Protein AF-A0A932WGG9-F1 (afdb_monomer_lite)

pLDDT: mean 95.7, std 5.98, range [57.0, 98.81]

Secondary structure (DSSP, 8-state):
--TT--EEES-SS-SSSEEESS----SS----SS-EEEEEEE-SS---TT-EEEE-SSSTTBEEE--STT-TTEEEEE-SS-SEEES---TTEEEEEEEEEEEEEEE-SSS-B-TT-EEEE-SSTT-EEE--PEESSS-EEPPTT-EEEEESS-B-SSEEEEEEEEE--

Structure (mmCIF, N/CA/C/O backbone):
data_AF-A0A932WGG9-F1
#
_entry.id   AF-A0A932WGG9-F1
#
loop_
_atom_site.group_PDB
_atom_site.id
_atom_site.type_symbol
_atom_site.label_atom_id
_atom_site.label_alt_id
_atom_site.label_comp_id
_atom_site.label_asym_id
_atom_site.label_entity_id
_atom_site.label_seq_id
_atom_site.pdbx_PDB_ins_code
_atom_site.Cartn_x
_atom_site.Cartn_y
_atom_site.Cartn_z
_atom_site.occupancy
_atom_site.B_iso_or_equiv
_atom_s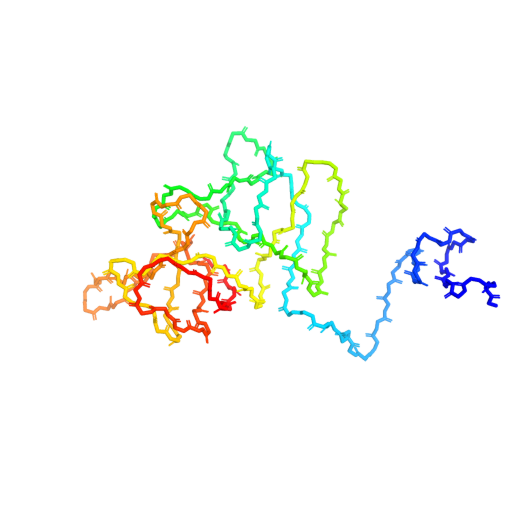ite.auth_seq_id
_atom_site.auth_comp_id
_atom_site.auth_asym_id
_atom_site.auth_atom_id
_atom_site.pdbx_PDB_model_num
ATOM 1 N N . MET A 1 1 ? 27.935 -5.910 -26.068 1.00 57.00 1 MET A N 1
ATOM 2 C CA . MET A 1 1 ? 27.558 -5.335 -24.755 1.00 57.00 1 MET A CA 1
ATOM 3 C C . MET A 1 1 ? 28.197 -3.961 -24.630 1.00 57.00 1 MET A C 1
ATOM 5 O O . MET A 1 1 ? 29.323 -3.805 -25.086 1.00 57.00 1 MET A O 1
ATOM 9 N N . LYS A 1 2 ? 27.492 -2.962 -24.085 1.00 58.53 2 LYS A N 1
ATOM 10 C CA . LYS A 1 2 ? 28.078 -1.636 -23.837 1.00 58.53 2 LYS A CA 1
ATOM 11 C C . LYS A 1 2 ? 29.067 -1.689 -22.666 1.00 58.53 2 LYS A C 1
ATOM 13 O O . LYS A 1 2 ? 28.861 -2.457 -21.731 1.00 58.53 2 LYS A O 1
ATOM 18 N N . GLN A 1 3 ? 30.095 -0.838 -22.692 1.00 66.38 3 GLN A N 1
ATOM 19 C CA . GLN A 1 3 ? 31.165 -0.772 -21.679 1.00 66.38 3 GLN A CA 1
ATOM 20 C C . GLN A 1 3 ? 30.689 -0.450 -20.246 1.00 66.38 3 GLN A C 1
ATOM 22 O O . GLN A 1 3 ? 31.438 -0.656 -19.301 1.00 66.38 3 GLN A O 1
ATOM 27 N N . ASN A 1 4 ? 29.452 0.022 -20.057 1.00 81.12 4 ASN A N 1
ATOM 28 C CA . ASN A 1 4 ? 28.892 0.406 -18.754 1.00 81.12 4 ASN A CA 1
ATOM 29 C C . ASN A 1 4 ? 27.978 -0.660 -18.105 1.00 81.12 4 ASN A C 1
ATOM 31 O O . ASN A 1 4 ? 27.398 -0.414 -17.043 1.00 81.12 4 ASN A O 1
ATOM 35 N N . GLY A 1 5 ? 27.814 -1.824 -18.745 1.00 90.88 5 GLY A N 1
ATOM 36 C CA . GLY A 1 5 ? 26.991 -2.925 -18.233 1.00 90.88 5 GLY A CA 1
ATOM 37 C C . GLY A 1 5 ? 25.474 -2.713 -18.331 1.00 90.88 5 GLY A C 1
ATOM 38 O O . GLY A 1 5 ? 24.731 -3.491 -17.742 1.00 90.88 5 GLY A O 1
ATOM 39 N N . ASN A 1 6 ? 25.000 -1.688 -19.050 1.00 95.06 6 ASN A N 1
ATOM 40 C CA . ASN A 1 6 ? 23.568 -1.497 -19.310 1.00 95.06 6 ASN A CA 1
ATOM 41 C C . ASN A 1 6 ? 23.136 -2.273 -20.567 1.00 95.06 6 ASN A C 1
ATOM 43 O O . ASN A 1 6 ? 23.844 -2.277 -21.582 1.00 95.06 6 ASN A O 1
ATOM 47 N N . VAL A 1 7 ? 21.945 -2.869 -20.521 1.00 95.12 7 VAL A N 1
ATOM 48 C CA . VAL A 1 7 ? 21.311 -3.587 -21.635 1.00 95.12 7 VAL A CA 1
ATOM 49 C C . VAL A 1 7 ? 20.085 -2.804 -22.104 1.00 95.12 7 VAL A C 1
ATOM 51 O O . VAL A 1 7 ? 19.177 -2.535 -21.321 1.00 95.12 7 VAL A O 1
ATOM 54 N N . GLY A 1 8 ? 20.076 -2.423 -23.383 1.00 95.50 8 GLY A N 1
ATOM 55 C CA . GLY A 1 8 ? 18.936 -1.790 -24.047 1.00 95.50 8 GLY A CA 1
ATOM 56 C C . GLY A 1 8 ? 18.315 -2.736 -25.073 1.00 95.50 8 GLY A C 1
ATOM 57 O O . GLY A 1 8 ? 19.046 -3.291 -25.892 1.00 95.50 8 GLY A O 1
ATOM 58 N N . ILE A 1 9 ? 16.993 -2.902 -25.040 1.00 96.56 9 ILE A N 1
ATOM 59 C CA . ILE A 1 9 ? 16.201 -3.614 -26.055 1.00 96.56 9 ILE A CA 1
ATOM 60 C C . ILE A 1 9 ? 15.267 -2.589 -26.700 1.00 96.56 9 ILE A C 1
ATOM 62 O O . ILE A 1 9 ? 14.543 -1.893 -25.996 1.00 96.56 9 ILE A O 1
ATOM 66 N N . GLY A 1 10 ? 15.338 -2.427 -28.023 1.00 96.81 10 GLY A N 1
ATOM 67 C CA . GLY A 1 10 ? 14.601 -1.369 -28.732 1.00 96.81 10 GLY A CA 1
ATOM 68 C C . GLY A 1 10 ? 15.169 0.051 -28.550 1.00 96.81 10 GLY A C 1
ATOM 69 O O . GLY A 1 10 ? 14.590 1.009 -29.046 1.00 96.81 10 GLY A O 1
ATOM 70 N N . THR A 1 11 ? 16.313 0.214 -27.873 1.00 95.12 11 THR A N 1
ATOM 71 C CA . THR A 1 11 ? 16.988 1.511 -27.695 1.00 95.12 11 THR A CA 1
ATOM 72 C C . THR A 1 11 ? 18.506 1.372 -27.663 1.00 95.12 11 THR A C 1
ATOM 74 O O . THR A 1 11 ? 19.056 0.430 -27.089 1.00 95.12 11 THR A O 1
ATOM 77 N N . SER A 1 12 ? 19.204 2.350 -28.243 1.00 93.56 12 SER A N 1
ATOM 78 C CA . SER A 1 12 ? 20.656 2.484 -28.140 1.00 93.56 12 SER A CA 1
ATOM 79 C C . SER A 1 12 ? 21.087 3.369 -26.971 1.00 93.56 12 SER A C 1
ATOM 81 O O . SER A 1 12 ? 22.285 3.475 -26.744 1.00 93.56 12 SER A O 1
ATOM 83 N N . SER A 1 13 ? 20.175 3.951 -26.187 1.00 94.06 13 SER A N 1
ATOM 84 C CA . SER A 1 13 ? 20.492 4.859 -25.070 1.00 94.06 13 SER A CA 1
ATOM 85 C C . SER A 1 13 ? 19.757 4.442 -23.786 1.00 94.06 13 SER A C 1
ATOM 87 O O . SER A 1 13 ? 18.828 5.121 -23.355 1.00 94.06 13 SER A O 1
ATOM 89 N N . PRO A 1 14 ? 20.127 3.303 -23.164 1.00 95.56 14 PRO A N 1
ATOM 90 C CA . PRO A 1 14 ? 19.465 2.820 -21.952 1.00 95.56 14 PRO A CA 1
ATOM 91 C C . PRO A 1 14 ? 19.721 3.744 -20.747 1.00 95.56 14 PRO A C 1
ATOM 93 O O . PRO A 1 14 ? 20.879 4.024 -20.428 1.00 95.56 14 PRO A O 1
ATOM 96 N N . SER A 1 15 ? 18.653 4.168 -20.058 1.00 93.06 15 SER A N 1
ATOM 97 C CA . SER A 1 15 ? 18.696 5.029 -18.861 1.00 93.06 15 SER A CA 1
ATOM 98 C C . SER A 1 15 ? 18.854 4.246 -17.550 1.00 93.06 15 SER A C 1
ATOM 100 O O . SER A 1 15 ? 19.296 4.800 -16.548 1.00 93.06 15 SER A O 1
ATOM 102 N N . THR A 1 16 ? 18.547 2.948 -17.556 1.00 93.62 16 THR A N 1
ATOM 103 C CA . THR A 1 16 ? 18.669 2.026 -16.416 1.00 93.62 16 THR A CA 1
ATOM 104 C C . THR A 1 16 ? 19.479 0.782 -16.806 1.00 93.62 16 THR A C 1
ATOM 106 O O . THR A 1 16 ? 19.935 0.645 -17.945 1.00 93.62 16 THR A O 1
ATOM 109 N N . LYS A 1 17 ? 19.711 -0.134 -15.851 1.00 94.38 17 LYS A N 1
ATOM 110 C CA . LYS A 1 17 ? 20.496 -1.361 -16.086 1.00 94.38 17 LYS A CA 1
ATOM 111 C C . LYS A 1 17 ? 19.882 -2.271 -17.150 1.00 94.38 17 LYS A C 1
ATOM 113 O O . LYS A 1 17 ? 20.619 -2.789 -17.986 1.00 94.38 17 LYS A O 1
ATOM 118 N N . LEU A 1 18 ? 18.561 -2.409 -17.140 1.00 95.25 18 LEU A N 1
ATOM 119 C CA . LEU A 1 18 ? 17.783 -3.053 -18.191 1.00 95.25 18 LEU A CA 1
ATOM 120 C C . LEU A 1 18 ? 16.687 -2.078 -18.631 1.00 95.25 18 LEU A C 1
ATOM 122 O O . LEU A 1 18 ? 15.804 -1.763 -17.837 1.00 95.25 18 LEU A O 1
ATOM 126 N N . HIS A 1 19 ? 16.761 -1.603 -19.875 1.00 95.31 19 HIS A N 1
ATOM 127 C CA . HIS A 1 19 ? 15.778 -0.697 -20.472 1.00 95.31 19 HIS A CA 1
ATOM 128 C C . HIS A 1 19 ? 15.178 -1.356 -21.716 1.00 95.31 19 HIS A C 1
ATOM 130 O O . HIS A 1 19 ? 15.892 -1.630 -22.683 1.00 95.31 19 HIS A O 1
ATOM 136 N N . VAL A 1 20 ? 13.873 -1.613 -21.685 1.00 96.81 20 VAL A N 1
ATOM 137 C CA . VAL A 1 20 ? 13.119 -2.203 -22.794 1.00 96.81 20 VAL A CA 1
ATOM 138 C C . VAL A 1 20 ? 12.144 -1.160 -23.326 1.00 96.81 20 VAL A C 1
ATOM 140 O O . VAL A 1 20 ? 11.330 -0.642 -22.569 1.00 96.81 20 VAL A O 1
ATOM 143 N N . VAL A 1 21 ? 12.236 -0.851 -24.618 1.00 97.25 21 VAL A N 1
ATOM 144 C CA . VAL A 1 21 ? 11.222 -0.085 -25.351 1.00 97.25 21 VAL A CA 1
ATOM 145 C C . VAL A 1 21 ? 10.338 -1.095 -26.079 1.00 97.25 21 VAL A C 1
ATOM 147 O O . VAL A 1 21 ? 10.674 -1.538 -27.177 1.00 97.25 21 VAL A O 1
ATOM 150 N N . GLY A 1 22 ? 9.258 -1.516 -25.421 1.00 96.00 22 GLY A N 1
ATOM 151 C CA . GLY A 1 22 ? 8.343 -2.563 -25.883 1.00 96.00 22 GLY A CA 1
ATOM 152 C C . GLY A 1 22 ? 7.934 -3.513 -24.756 1.00 96.00 22 GLY A C 1
ATOM 153 O O . GLY A 1 22 ? 8.158 -3.229 -23.579 1.00 96.00 22 GLY A O 1
ATOM 154 N N . ASP A 1 23 ? 7.360 -4.652 -25.132 1.00 97.19 23 ASP A N 1
ATOM 155 C CA . ASP A 1 23 ? 6.844 -5.640 -24.185 1.00 97.19 23 ASP A CA 1
ATOM 156 C C . ASP A 1 23 ? 7.938 -6.564 -23.634 1.00 97.19 23 ASP A C 1
ATOM 158 O O . ASP A 1 23 ? 8.946 -6.854 -24.285 1.00 97.19 23 ASP A O 1
ATOM 162 N N . VAL A 1 24 ? 7.698 -7.093 -22.432 1.00 96.75 24 VAL A N 1
ATOM 163 C CA . VAL A 1 24 ? 8.532 -8.125 -21.808 1.00 96.75 24 VAL A CA 1
ATOM 164 C C . VAL A 1 24 ? 7.695 -9.384 -21.602 1.00 96.75 24 VAL A C 1
ATOM 166 O O . VAL A 1 24 ? 6.727 -9.376 -20.850 1.00 96.75 24 VAL A O 1
ATOM 169 N N . THR A 1 25 ? 8.093 -10.490 -22.234 1.00 97.12 25 THR A N 1
ATOM 170 C CA . THR A 1 25 ? 7.539 -11.826 -21.956 1.00 97.12 25 THR A CA 1
ATOM 171 C C . THR A 1 25 ? 8.501 -12.599 -21.058 1.00 97.12 25 THR A C 1
ATOM 173 O O . THR A 1 25 ? 9.657 -12.809 -21.426 1.00 97.12 25 THR A O 1
ATOM 176 N N . VAL A 1 26 ? 8.030 -13.046 -19.891 1.00 96.56 26 VAL A N 1
ATOM 177 C CA . VAL A 1 26 ? 8.809 -13.855 -18.940 1.00 96.56 26 VAL A CA 1
ATOM 178 C C . VAL A 1 26 ? 8.141 -15.220 -18.799 1.00 96.56 26 VAL A C 1
ATOM 180 O O . VAL A 1 26 ? 7.015 -15.308 -18.327 1.00 96.56 26 VAL A O 1
ATOM 183 N N . THR A 1 27 ? 8.824 -16.289 -19.214 1.00 97.69 27 THR A N 1
ATOM 184 C CA . THR A 1 27 ? 8.317 -17.673 -19.089 1.00 97.69 27 THR A CA 1
ATOM 185 C C . THR A 1 27 ? 8.578 -18.290 -17.712 1.00 97.69 27 THR A C 1
ATOM 187 O O . THR A 1 27 ? 8.024 -19.338 -17.392 1.00 97.69 27 THR A O 1
ATOM 190 N N . GLY A 1 28 ? 9.438 -17.653 -16.910 1.00 97.19 28 GLY A N 1
ATOM 191 C CA . GLY A 1 28 ? 9.718 -18.006 -15.519 1.00 97.19 28 GLY A CA 1
ATOM 192 C C . GLY A 1 28 ? 9.131 -16.997 -14.529 1.00 97.19 28 GLY A C 1
ATOM 193 O O . GLY A 1 28 ? 8.117 -16.358 -14.792 1.00 97.19 28 GLY A O 1
ATOM 194 N N . ASN A 1 29 ? 9.800 -16.827 -13.388 1.00 94.81 29 ASN A N 1
ATOM 195 C CA . ASN A 1 29 ? 9.348 -15.938 -12.318 1.00 94.81 29 ASN A CA 1
ATOM 196 C C . ASN A 1 29 ? 10.043 -14.573 -12.364 1.00 94.81 29 ASN A C 1
ATOM 198 O O . ASN A 1 29 ? 11.241 -14.484 -12.635 1.00 94.81 29 ASN A O 1
ATOM 202 N N . ILE A 1 30 ? 9.315 -13.525 -11.971 1.00 94.06 30 ILE A N 1
ATOM 203 C CA . ILE A 1 30 ? 9.899 -12.239 -11.575 1.00 94.06 30 ILE A CA 1
ATOM 204 C C . ILE A 1 30 ? 10.179 -12.302 -10.069 1.00 94.06 30 ILE A C 1
ATOM 206 O O . ILE A 1 30 ? 9.264 -12.248 -9.251 1.00 94.06 30 ILE A O 1
ATOM 210 N N . ALA A 1 31 ? 11.450 -12.446 -9.693 1.00 93.06 31 ALA A N 1
ATOM 211 C CA . ALA A 1 31 ? 11.878 -12.517 -8.296 1.00 93.06 31 ALA A CA 1
ATOM 212 C C . ALA A 1 31 ? 12.098 -11.110 -7.707 1.00 93.06 31 ALA A C 1
ATOM 214 O O . ALA A 1 31 ? 13.229 -10.629 -7.616 1.00 93.06 31 ALA A O 1
ATOM 215 N N . ALA A 1 32 ? 11.013 -10.435 -7.323 1.00 92.44 32 ALA A N 1
ATOM 216 C CA . ALA A 1 32 ? 11.083 -9.155 -6.620 1.00 92.44 32 ALA A CA 1
ATOM 217 C C . ALA A 1 32 ? 11.509 -9.348 -5.151 1.00 92.44 32 ALA A C 1
ATOM 219 O O . ALA A 1 32 ? 11.043 -10.262 -4.472 1.00 92.44 32 ALA A O 1
ATOM 220 N N . LYS A 1 33 ? 12.403 -8.482 -4.649 1.00 90.50 33 LYS A N 1
ATOM 221 C CA . LYS A 1 33 ? 12.890 -8.536 -3.254 1.00 90.50 33 LYS A CA 1
ATOM 222 C C . LYS A 1 33 ? 11.808 -8.137 -2.246 1.00 90.50 33 LYS A C 1
ATOM 224 O O . LYS A 1 33 ? 11.729 -8.717 -1.167 1.00 90.50 33 LYS A O 1
ATOM 229 N N . TYR A 1 34 ? 11.021 -7.126 -2.593 1.00 91.88 34 TYR A N 1
ATOM 230 C CA . TYR A 1 34 ? 9.907 -6.624 -1.792 1.00 91.88 34 TYR A CA 1
ATOM 231 C C . TYR A 1 34 ? 8.595 -7.202 -2.331 1.00 91.88 34 TYR A C 1
ATOM 233 O O . TYR A 1 34 ? 8.556 -7.702 -3.456 1.00 91.88 34 TYR A O 1
ATOM 241 N N . GLN A 1 35 ? 7.548 -7.218 -1.507 1.00 91.00 35 GLN A N 1
ATOM 242 C CA . GLN A 1 35 ? 6.376 -8.079 -1.727 1.00 91.00 35 GLN A CA 1
ATOM 243 C C . GLN A 1 35 ? 5.068 -7.305 -1.916 1.00 91.00 35 GLN A C 1
ATOM 245 O O . GLN A 1 35 ? 3.997 -7.869 -1.703 1.00 91.00 35 GLN A O 1
ATOM 250 N N . ASP A 1 36 ? 5.142 -6.029 -2.278 1.00 96.75 36 ASP A N 1
ATOM 251 C CA . ASP A 1 36 ? 4.009 -5.162 -2.585 1.00 96.75 36 ASP A CA 1
ATOM 252 C C . ASP A 1 36 ? 4.021 -4.679 -4.038 1.00 96.75 36 ASP A C 1
ATOM 254 O O . ASP A 1 36 ? 5.073 -4.547 -4.673 1.00 96.75 36 ASP A O 1
ATOM 258 N N . VAL A 1 37 ? 2.819 -4.431 -4.557 1.00 97.19 37 VAL A N 1
ATOM 259 C CA . VAL A 1 37 ? 2.599 -3.781 -5.850 1.00 97.19 37 VAL A CA 1
ATOM 260 C C . VAL A 1 37 ? 2.086 -2.378 -5.571 1.00 97.19 37 VAL A C 1
ATOM 262 O O . VAL A 1 37 ? 1.069 -2.210 -4.893 1.00 97.19 37 VAL A O 1
ATOM 265 N N . ALA A 1 38 ? 2.804 -1.385 -6.086 1.00 97.75 38 ALA A N 1
ATOM 266 C CA . ALA A 1 38 ? 2.482 0.020 -5.920 1.00 97.75 38 ALA A CA 1
ATOM 267 C C . ALA A 1 38 ? 2.424 0.753 -7.255 1.00 97.75 38 ALA A C 1
ATOM 269 O O . ALA A 1 38 ? 3.026 0.332 -8.240 1.00 97.75 38 ALA A O 1
ATOM 270 N N . GLU A 1 39 ? 1.747 1.893 -7.260 1.00 97.62 39 GLU A N 1
ATOM 271 C CA . GLU A 1 39 ? 1.629 2.773 -8.420 1.00 97.62 39 GLU A CA 1
ATOM 272 C C . GLU A 1 39 ? 2.073 4.190 -8.058 1.00 97.62 39 GLU A C 1
ATOM 274 O O . GLU A 1 39 ? 1.937 4.631 -6.912 1.00 97.62 39 GLU A O 1
ATOM 279 N N . TRP A 1 40 ? 2.608 4.921 -9.033 1.00 97.62 40 TRP A N 1
ATOM 280 C CA . TRP A 1 40 ? 2.829 6.356 -8.892 1.00 97.62 40 TRP A CA 1
ATOM 281 C C . TRP A 1 40 ? 1.509 7.122 -8.992 1.00 97.62 40 TRP A C 1
ATOM 283 O O . TRP A 1 40 ? 0.905 7.185 -10.062 1.00 97.62 40 TRP A O 1
ATOM 293 N N . VAL A 1 41 ? 1.108 7.774 -7.901 1.00 97.62 41 VAL A N 1
ATOM 294 C CA . VAL A 1 41 ? -0.150 8.530 -7.801 1.00 97.62 41 VAL A CA 1
ATOM 295 C C . VAL A 1 41 ? 0.127 9.976 -7.408 1.00 97.62 41 VAL A C 1
ATOM 297 O O . VAL A 1 41 ? 1.019 10.242 -6.602 1.00 97.62 41 VAL A O 1
ATOM 300 N N . THR A 1 42 ? -0.626 10.918 -7.972 1.00 97.62 42 THR A N 1
ATOM 301 C CA . THR A 1 42 ? -0.511 12.347 -7.654 1.00 97.62 42 THR A CA 1
ATOM 302 C C . THR A 1 42 ? -0.908 12.622 -6.201 1.00 97.62 42 THR A C 1
ATOM 3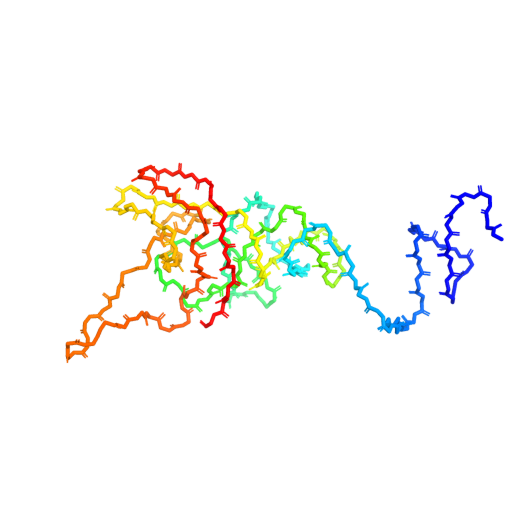04 O O . THR A 1 42 ? -1.848 12.030 -5.673 1.00 97.62 42 THR A O 1
ATOM 307 N N . SER A 1 43 ? -0.205 13.541 -5.544 1.00 97.12 43 SER A N 1
ATOM 308 C CA . SER A 1 43 ? -0.498 14.013 -4.190 1.00 97.12 43 SER A CA 1
ATOM 309 C C . SER A 1 43 ? -0.071 15.477 -4.044 1.00 97.12 43 SER A C 1
ATOM 311 O O . SER A 1 43 ? 0.982 15.854 -4.562 1.00 97.12 43 SER A O 1
ATOM 313 N N . PRO A 1 44 ? -0.815 16.318 -3.295 1.00 94.50 44 PRO A N 1
ATOM 314 C CA . PRO A 1 44 ? -0.438 17.720 -3.122 1.00 94.50 44 PRO A CA 1
ATOM 315 C C . PRO A 1 44 ? 0.707 17.886 -2.113 1.00 94.50 44 PRO A C 1
ATOM 317 O O . PRO A 1 44 ? 1.242 18.979 -1.951 1.00 94.50 44 PRO A O 1
ATOM 320 N N . LYS A 1 45 ? 1.072 16.812 -1.402 1.00 92.88 45 LYS A N 1
ATOM 321 C CA . LYS A 1 45 ? 2.146 16.808 -0.413 1.00 92.88 45 LYS A CA 1
ATOM 322 C C . LYS A 1 45 ? 2.943 15.513 -0.434 1.00 92.88 45 LYS A C 1
ATOM 324 O O . LYS A 1 45 ? 2.425 14.441 -0.752 1.00 92.88 45 LYS A O 1
ATOM 329 N N . SER A 1 46 ? 4.206 15.621 -0.035 1.00 93.19 46 SER A N 1
ATOM 330 C CA . SER A 1 46 ? 5.009 14.452 0.309 1.0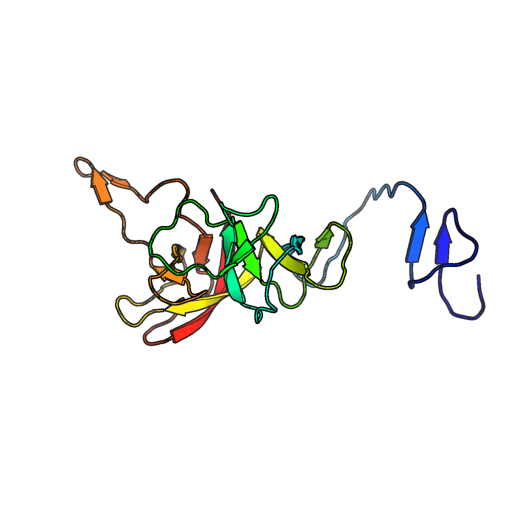0 93.19 46 SER A CA 1
ATOM 331 C C . SER A 1 46 ? 4.438 13.786 1.560 1.00 93.19 46 SER A C 1
ATOM 333 O O . SER A 1 46 ? 3.930 14.459 2.460 1.00 93.19 46 SER A O 1
ATOM 335 N N . MET A 1 47 ? 4.511 12.461 1.608 1.00 95.62 47 MET A N 1
ATOM 336 C CA . MET A 1 47 ? 4.033 11.658 2.726 1.00 95.62 47 MET A CA 1
ATOM 337 C C . MET A 1 47 ? 5.093 10.616 3.087 1.00 95.62 47 MET A C 1
ATOM 339 O O . MET A 1 47 ? 5.715 10.048 2.186 1.00 95.62 47 MET A O 1
ATOM 343 N N . PRO A 1 48 ? 5.317 10.357 4.384 1.00 97.38 48 PRO A N 1
ATOM 344 C CA . PRO A 1 48 ? 6.214 9.294 4.811 1.00 97.38 48 PRO A CA 1
ATOM 345 C C . PRO A 1 48 ? 5.653 7.917 4.434 1.00 97.38 48 PRO A C 1
ATOM 347 O O . PRO A 1 48 ? 4.447 7.745 4.245 1.00 97.38 48 PRO A O 1
ATOM 350 N N . ALA A 1 49 ? 6.537 6.922 4.369 1.00 98.12 49 ALA A N 1
ATOM 351 C CA . ALA A 1 49 ? 6.127 5.533 4.220 1.00 98.12 49 ALA A CA 1
ATOM 352 C C . ALA A 1 49 ? 5.186 5.097 5.358 1.00 98.12 49 ALA A C 1
ATOM 354 O O . ALA A 1 49 ? 5.189 5.666 6.453 1.00 98.12 49 ALA A O 1
ATOM 355 N N . GLY A 1 50 ? 4.334 4.118 5.061 1.00 98.31 50 GLY A N 1
ATOM 356 C CA . GLY A 1 50 ? 3.357 3.573 5.998 1.00 98.31 50 GLY A CA 1
ATOM 357 C C . GLY A 1 50 ? 2.132 4.457 6.246 1.00 98.31 50 GLY A C 1
ATOM 358 O O . GLY A 1 50 ? 1.237 4.042 6.982 1.00 98.31 50 GLY A O 1
ATOM 359 N N . THR A 1 51 ? 2.059 5.643 5.633 1.00 98.75 51 THR A N 1
ATOM 360 C CA . THR A 1 51 ? 0.871 6.505 5.669 1.00 98.75 51 THR A CA 1
ATOM 361 C C . THR A 1 51 ? -0.276 5.881 4.879 1.00 98.75 51 THR A C 1
ATOM 363 O O . THR A 1 51 ? -0.142 5.610 3.688 1.00 98.75 51 THR A O 1
ATOM 366 N N . VAL A 1 52 ? -1.420 5.690 5.534 1.00 98.69 52 VAL A N 1
ATOM 367 C CA . VAL A 1 52 ? -2.670 5.264 4.896 1.00 98.69 52 VAL A CA 1
ATOM 368 C C . VAL A 1 52 ? -3.278 6.432 4.127 1.00 98.69 52 VAL A C 1
ATOM 370 O O . VAL A 1 52 ? -3.387 7.543 4.651 1.00 98.69 52 VAL A O 1
ATOM 373 N N . VAL A 1 53 ? -3.686 6.187 2.887 1.00 98.56 53 VAL A N 1
ATOM 374 C CA . VAL A 1 53 ? -4.237 7.217 2.009 1.00 98.56 53 VAL A CA 1
ATOM 375 C C . VAL A 1 53 ? -5.654 6.908 1.550 1.00 98.56 53 VAL A C 1
ATOM 377 O O . VAL A 1 53 ? -6.074 5.755 1.465 1.00 98.56 53 VAL A O 1
ATOM 380 N N . ILE A 1 54 ? -6.379 7.974 1.241 1.00 98.31 54 ILE A N 1
ATOM 381 C CA . ILE A 1 54 ? -7.711 7.983 0.648 1.00 98.31 54 ILE A CA 1
ATOM 382 C C . ILE A 1 54 ? -7.674 8.709 -0.697 1.00 98.31 54 ILE A C 1
ATOM 384 O O . ILE A 1 54 ? -6.793 9.537 -0.935 1.00 98.31 54 ILE A O 1
ATOM 388 N N . LEU A 1 55 ? -8.656 8.431 -1.549 1.00 97.62 55 LEU A N 1
ATOM 389 C CA . LEU A 1 55 ? -8.910 9.215 -2.753 1.00 97.62 55 LEU A CA 1
ATOM 390 C C . LEU A 1 55 ? -9.338 10.640 -2.382 1.00 97.62 55 LEU A C 1
ATOM 392 O O . LEU A 1 55 ? -10.217 10.836 -1.534 1.00 97.62 55 LEU A O 1
ATOM 396 N N . ASP A 1 56 ? -8.729 11.622 -3.045 1.00 97.00 56 ASP A N 1
ATOM 397 C CA . ASP A 1 56 ? -9.234 12.990 -3.068 1.00 97.00 56 ASP A CA 1
ATOM 398 C C . ASP A 1 56 ? -10.503 13.037 -3.931 1.00 97.00 56 ASP A C 1
ATOM 400 O O . ASP A 1 56 ? -10.551 12.483 -5.028 1.00 97.00 56 ASP A O 1
ATOM 404 N N . VAL A 1 57 ? -11.555 13.662 -3.407 1.00 95.44 57 VAL A N 1
ATOM 405 C CA . VAL A 1 57 ? -12.841 13.808 -4.108 1.00 95.44 57 VAL A CA 1
ATOM 406 C C . VAL A 1 57 ? -12.947 15.139 -4.846 1.00 95.44 57 VAL A C 1
ATOM 408 O O . VAL A 1 57 ? -13.783 15.267 -5.734 1.00 95.44 57 VAL A O 1
ATOM 411 N N . GLU A 1 58 ? -12.089 16.104 -4.511 1.00 96.12 58 GLU A N 1
ATOM 412 C CA . GLU A 1 58 ? -12.050 17.425 -5.143 1.00 96.12 58 GLU A CA 1
ATOM 413 C C . GLU A 1 58 ? -11.111 17.441 -6.360 1.00 96.12 58 GLU A C 1
ATOM 415 O O . GLU A 1 58 ? -11.268 18.263 -7.264 1.00 96.12 58 GLU A O 1
ATOM 420 N N . HIS A 1 59 ? -10.157 16.504 -6.422 1.00 95.38 59 HIS A N 1
ATOM 421 C CA . HIS A 1 59 ? -9.180 16.398 -7.505 1.00 95.38 59 HIS A CA 1
ATOM 422 C C . HIS A 1 59 ? -9.083 14.968 -8.043 1.00 95.38 59 HIS A C 1
ATOM 424 O O . HIS A 1 59 ? -8.855 14.007 -7.311 1.00 95.38 59 HIS A O 1
ATOM 430 N N . SER A 1 60 ? -9.219 14.826 -9.361 1.00 92.12 60 SER A N 1
ATOM 431 C CA . SER A 1 60 ? -9.179 13.523 -10.027 1.00 92.12 60 SER A CA 1
ATOM 432 C C . SER A 1 60 ? -7.801 12.861 -9.925 1.00 92.12 60 SER A C 1
ATOM 434 O O . SER A 1 60 ? -6.782 13.488 -10.213 1.00 92.12 60 SER A O 1
ATOM 436 N N . ASN A 1 61 ? -7.789 11.554 -9.641 1.00 90.31 61 ASN A N 1
ATOM 437 C CA . ASN A 1 61 ? -6.589 10.707 -9.618 1.00 90.31 61 ASN A CA 1
ATOM 438 C C . ASN A 1 61 ? -5.499 11.194 -8.642 1.00 90.31 61 ASN A C 1
ATOM 440 O O . ASN A 1 61 ? -4.300 11.165 -8.939 1.00 90.31 61 ASN A O 1
ATOM 444 N N . GLN A 1 62 ? -5.938 11.669 -7.478 1.00 97.25 62 GLN A N 1
ATOM 445 C CA . GLN A 1 62 ? -5.084 12.185 -6.421 1.00 97.25 62 GLN A CA 1
ATOM 446 C C . GLN A 1 62 ? -5.409 11.509 -5.093 1.00 97.25 62 GLN A C 1
ATOM 448 O O . GLN A 1 62 ? -6.541 11.088 -4.848 1.00 97.25 62 GLN A O 1
ATOM 453 N N . VAL A 1 63 ? -4.398 11.399 -4.233 1.00 98.25 63 VAL A N 1
ATOM 454 C CA . VAL A 1 63 ? -4.547 10.847 -2.886 1.00 98.25 63 VAL A CA 1
ATOM 455 C C . VAL A 1 63 ? -4.178 11.853 -1.804 1.00 98.25 63 VAL A C 1
ATOM 457 O O . VAL A 1 63 ? -3.331 12.730 -1.986 1.00 98.25 63 VAL A O 1
ATOM 460 N N . LEU A 1 64 ? -4.813 11.679 -0.650 1.00 98.19 64 LEU A N 1
ATOM 461 C CA . LEU A 1 64 ? -4.589 12.424 0.585 1.00 98.19 64 LEU A CA 1
ATOM 462 C C . LEU A 1 64 ? -4.413 11.436 1.742 1.00 98.19 64 LEU A C 1
ATOM 464 O O . LEU A 1 64 ? -4.926 10.320 1.667 1.00 98.19 64 LEU A O 1
ATOM 468 N N . PRO A 1 65 ? -3.732 11.802 2.837 1.00 98.38 65 PRO A N 1
ATOM 469 C CA . PRO A 1 65 ? -3.730 10.956 4.023 1.00 98.38 65 PRO A CA 1
ATOM 470 C C . PRO A 1 65 ? -5.147 10.820 4.593 1.00 98.38 65 PRO A C 1
ATOM 472 O O . PRO A 1 65 ? -5.931 11.771 4.596 1.00 98.38 65 PRO A O 1
ATOM 475 N N . SER A 1 66 ? -5.478 9.632 5.094 1.00 98.50 66 SER A N 1
ATOM 476 C CA . SER A 1 66 ? -6.762 9.386 5.754 1.00 98.50 66 SER A CA 1
ATOM 477 C C . SER A 1 66 ? -6.873 10.184 7.052 1.00 98.50 66 SER A C 1
ATOM 479 O O . SER A 1 66 ? -5.917 10.214 7.809 1.00 98.50 66 SER A O 1
ATOM 481 N N . VAL A 1 67 ? -8.032 10.759 7.373 1.00 98.25 67 VAL A N 1
ATOM 482 C CA . VAL A 1 67 ? -8.248 11.498 8.645 1.00 98.25 67 VAL A CA 1
ATOM 483 C C . VAL A 1 67 ? -9.517 11.069 9.384 1.00 98.25 67 VAL A C 1
ATOM 485 O O . VAL A 1 67 ? -9.941 11.703 10.346 1.00 98.25 67 VAL A O 1
ATOM 488 N N . ARG A 1 68 ? -10.182 10.022 8.893 1.00 98.25 68 ARG A N 1
ATOM 489 C CA . ARG A 1 68 ? -11.485 9.578 9.378 1.00 98.25 68 ARG A CA 1
ATOM 490 C C . ARG A 1 68 ? -11.495 8.070 9.530 1.00 98.25 68 ARG A C 1
ATOM 492 O O . ARG A 1 68 ? -11.110 7.353 8.606 1.00 98.25 68 ARG A O 1
ATOM 499 N N . SER A 1 69 ? -12.016 7.602 10.659 1.00 98.44 69 SER A N 1
ATOM 500 C CA . SER A 1 69 ? -12.214 6.180 10.907 1.00 98.44 69 SER A CA 1
ATOM 501 C C . SER A 1 69 ? -13.181 5.555 9.904 1.00 98.44 69 SER A C 1
ATOM 503 O O . SER A 1 69 ? -14.225 6.143 9.624 1.00 98.44 69 SER A O 1
ATOM 505 N N . TYR A 1 70 ? -12.876 4.344 9.429 1.00 98.06 70 TYR A N 1
ATOM 506 C CA . TYR A 1 70 ? -13.726 3.601 8.483 1.00 98.06 70 TYR A CA 1
ATOM 507 C C . TYR A 1 70 ? -14.059 4.386 7.196 1.00 98.06 70 TYR A C 1
ATOM 509 O O . TYR A 1 70 ? -15.202 4.383 6.737 1.00 98.06 70 TYR A O 1
ATOM 517 N N . ASP A 1 71 ? -13.083 5.088 6.617 1.00 98.25 71 ASP A N 1
ATOM 518 C CA . ASP A 1 71 ? -13.287 5.843 5.380 1.00 98.25 71 ASP A CA 1
ATOM 519 C C . ASP A 1 71 ? -13.353 4.895 4.178 1.00 98.25 71 ASP A C 1
ATOM 521 O O . ASP A 1 71 ? -12.389 4.194 3.876 1.00 98.25 71 ASP A O 1
ATOM 525 N N . THR A 1 72 ? -14.477 4.902 3.461 1.00 97.25 72 THR A N 1
ATOM 526 C CA . THR A 1 72 ? -14.682 4.054 2.277 1.00 97.25 72 THR A CA 1
ATOM 527 C C . THR A 1 72 ? -13.866 4.492 1.063 1.00 97.25 72 THR A C 1
ATOM 529 O O . THR A 1 72 ? -13.878 3.831 0.033 1.00 97.25 72 THR A O 1
ATOM 532 N N . ARG A 1 73 ? -13.193 5.643 1.148 1.00 97.19 73 ARG A N 1
ATOM 533 C CA . ARG A 1 73 ? -12.324 6.167 0.088 1.00 97.19 73 ARG A CA 1
ATOM 534 C C . ARG A 1 73 ? -10.893 5.658 0.197 1.00 97.19 73 ARG A C 1
ATOM 536 O O . ARG A 1 73 ? -10.034 6.165 -0.518 1.00 97.19 73 ARG A O 1
ATOM 543 N N . VAL A 1 74 ? -10.607 4.748 1.129 1.00 98.06 74 VAL A N 1
ATOM 544 C CA . VAL A 1 74 ? -9.263 4.201 1.321 1.00 98.06 74 VAL A CA 1
ATOM 545 C C . VAL A 1 74 ? -8.720 3.646 0.005 1.00 98.06 74 VAL A C 1
ATOM 547 O O . VAL A 1 74 ? -9.383 2.881 -0.687 1.00 98.06 74 VAL A O 1
ATOM 550 N N . ALA A 1 75 ? -7.526 4.099 -0.363 1.00 97.06 75 ALA A N 1
ATOM 551 C CA . ALA A 1 75 ? -6.922 3.834 -1.666 1.00 97.06 75 ALA A CA 1
ATOM 552 C C . ALA A 1 75 ? -5.649 2.987 -1.562 1.00 97.06 75 ALA A C 1
ATOM 554 O O . ALA A 1 75 ? -5.209 2.405 -2.547 1.00 97.06 75 ALA A O 1
ATOM 555 N N . GLY A 1 76 ? -5.047 2.921 -0.373 1.00 98.00 76 GLY A N 1
ATOM 556 C CA . GLY A 1 76 ? -3.849 2.135 -0.119 1.00 98.00 76 GLY A CA 1
ATOM 557 C C . GLY A 1 76 ? -2.932 2.786 0.893 1.00 98.00 76 GL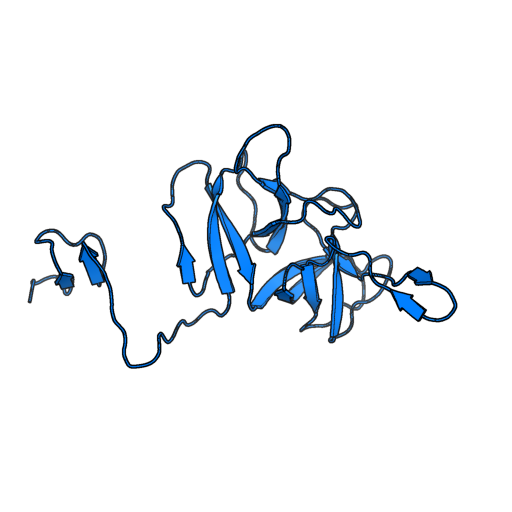Y A C 1
ATOM 558 O O . GLY A 1 76 ? -3.374 3.533 1.769 1.00 98.00 76 GLY A O 1
ATOM 559 N N . VAL A 1 77 ? -1.646 2.464 0.795 1.00 98.56 77 VAL A N 1
ATOM 560 C CA . VAL A 1 77 ? -0.626 2.909 1.750 1.00 98.56 77 VAL A CA 1
ATOM 561 C C . VAL A 1 77 ? 0.626 3.358 1.012 1.00 98.56 77 VAL A C 1
ATOM 563 O O . VAL A 1 77 ? 1.007 2.763 0.007 1.00 98.56 77 VAL A O 1
ATOM 566 N N . ILE A 1 78 ? 1.294 4.395 1.513 1.00 98.44 78 ILE A N 1
ATOM 567 C CA . ILE A 1 78 ? 2.564 4.853 0.952 1.00 98.44 78 ILE A CA 1
ATOM 568 C C . ILE A 1 78 ? 3.651 3.799 1.171 1.00 98.44 78 ILE A C 1
ATOM 570 O O . ILE A 1 78 ? 4.037 3.512 2.304 1.00 98.44 78 ILE A O 1
ATOM 574 N N . SER A 1 79 ? 4.164 3.240 0.078 1.00 97.94 79 SER A N 1
ATOM 575 C CA . SER A 1 79 ? 5.221 2.231 0.104 1.00 97.94 79 SER A CA 1
ATOM 576 C C . SER A 1 79 ? 6.612 2.861 0.134 1.00 97.94 79 SER A C 1
ATOM 578 O O . SER A 1 79 ? 6.940 3.752 -0.658 1.00 97.94 79 SER A O 1
ATOM 580 N N . GLU A 1 80 ? 7.464 2.365 1.032 1.00 95.19 80 GLU A N 1
ATOM 581 C CA . GLU A 1 80 ? 8.869 2.764 1.102 1.00 95.19 80 GLU A CA 1
ATOM 582 C C . GLU A 1 80 ? 9.648 2.245 -0.110 1.00 95.19 80 GLU A C 1
ATOM 584 O O . GLU A 1 80 ? 10.274 3.023 -0.832 1.00 95.19 80 GLU A O 1
ATOM 589 N N . THR A 1 81 ? 9.585 0.937 -0.367 1.00 95.12 81 THR A N 1
ATOM 590 C CA . THR A 1 81 ? 10.310 0.280 -1.461 1.00 95.12 81 THR A CA 1
ATOM 591 C C . THR A 1 81 ? 9.442 -0.818 -2.082 1.00 95.12 81 THR A C 1
ATOM 593 O O . THR A 1 81 ? 9.497 -1.952 -1.611 1.00 95.12 81 THR A O 1
ATOM 596 N N . PRO A 1 82 ? 8.658 -0.500 -3.130 1.00 97.06 82 PRO A N 1
ATOM 597 C CA . PRO A 1 82 ? 7.785 -1.472 -3.777 1.00 97.06 82 PRO A CA 1
ATOM 598 C C . PRO A 1 82 ? 8.536 -2.653 -4.392 1.00 97.06 82 PRO A C 1
ATOM 600 O O . PRO A 1 82 ? 9.637 -2.489 -4.927 1.00 97.06 82 PRO A O 1
ATOM 603 N N . GLY A 1 83 ? 7.909 -3.829 -4.388 1.00 96.56 83 GLY A N 1
ATOM 604 C CA . GLY A 1 83 ? 8.371 -4.994 -5.150 1.00 96.56 83 GLY A CA 1
ATOM 605 C C . GLY A 1 83 ? 8.185 -4.808 -6.652 1.00 96.56 83 GLY A C 1
ATOM 606 O O . GLY A 1 83 ? 9.099 -5.059 -7.438 1.00 96.56 83 GLY A O 1
ATOM 607 N N . LEU A 1 84 ? 7.007 -4.314 -7.026 1.00 96.31 84 LEU A N 1
ATOM 608 C CA . LEU A 1 84 ? 6.667 -3.877 -8.373 1.00 96.31 84 LEU A CA 1
ATOM 609 C C . LEU A 1 84 ? 6.084 -2.467 -8.295 1.00 96.31 84 LEU A C 1
ATOM 611 O O . LEU A 1 84 ? 5.161 -2.218 -7.524 1.00 96.31 84 LEU A O 1
ATOM 615 N N . LEU A 1 85 ? 6.629 -1.552 -9.093 1.00 97.31 85 LEU A N 1
ATOM 616 C CA . LEU A 1 85 ? 6.172 -0.170 -9.172 1.00 97.31 85 LEU A CA 1
ATOM 617 C C . LEU A 1 85 ? 5.662 0.114 -10.581 1.00 97.31 85 LEU A C 1
ATOM 619 O O . LEU A 1 85 ? 6.395 -0.079 -11.550 1.00 97.31 85 LEU A O 1
ATOM 623 N N . LEU A 1 86 ? 4.415 0.560 -10.675 1.00 97.00 86 LEU A N 1
ATOM 624 C CA . LEU A 1 86 ? 3.723 0.844 -11.924 1.00 97.00 86 LEU A CA 1
ATOM 625 C C . LEU A 1 86 ? 3.571 2.352 -12.149 1.00 97.00 86 LEU A C 1
ATOM 627 O O . LEU A 1 86 ? 3.579 3.159 -11.213 1.00 97.00 86 LEU A O 1
ATOM 631 N N . GLY A 1 87 ? 3.408 2.718 -13.418 1.00 95.38 87 GLY A N 1
ATOM 632 C CA . GLY A 1 87 ? 3.283 4.103 -13.853 1.00 95.38 87 GLY A CA 1
ATOM 633 C C . GLY A 1 87 ? 4.608 4.866 -13.851 1.00 95.38 87 GLY A C 1
ATOM 634 O O . GLY A 1 87 ? 5.685 4.327 -13.592 1.00 95.38 87 GLY A O 1
ATOM 635 N N . GLU A 1 88 ? 4.516 6.155 -14.154 1.00 93.44 88 GLU A N 1
ATOM 636 C CA . GLU A 1 88 ? 5.672 7.040 -14.263 1.00 93.44 88 GLU A CA 1
ATOM 637 C C . GLU A 1 88 ? 5.793 7.931 -13.031 1.00 93.44 88 GLU A C 1
ATOM 639 O O . GLU A 1 88 ? 4.837 8.615 -12.644 1.00 93.44 88 GLU A O 1
ATOM 644 N N . GLY A 1 89 ? 6.986 7.939 -12.436 1.00 93.56 89 GLY A N 1
ATOM 645 C CA . GLY A 1 89 ? 7.321 8.850 -11.350 1.00 93.56 89 GLY A CA 1
ATOM 646 C C . GLY A 1 89 ? 7.396 10.300 -11.818 1.00 93.56 89 GLY A C 1
ATOM 647 O O . GLY A 1 89 ? 7.406 10.596 -13.010 1.00 93.56 89 GLY A O 1
ATOM 648 N N . GLY A 1 90 ? 7.448 11.218 -10.863 1.00 91.69 90 GLY A N 1
ATOM 649 C CA . GLY A 1 90 ? 7.550 12.644 -11.140 1.00 91.69 90 GLY A CA 1
ATOM 650 C C . GLY A 1 90 ? 7.381 13.467 -9.874 1.00 91.69 90 GLY A C 1
ATOM 651 O O . GLY A 1 90 ? 7.033 12.936 -8.815 1.00 91.69 90 GLY A O 1
ATOM 652 N N . GLU A 1 91 ? 7.630 14.768 -9.986 1.00 92.50 91 GLU A N 1
ATOM 653 C CA . GLU A 1 91 ? 7.310 15.704 -8.912 1.00 92.50 91 GLU A CA 1
ATOM 654 C C . GLU A 1 91 ? 5.814 15.643 -8.576 1.00 92.50 91 GLU A C 1
ATOM 656 O O . GLU A 1 91 ? 4.970 15.435 -9.448 1.00 92.50 91 GLU A O 1
ATOM 661 N N . GLY A 1 92 ? 5.484 15.776 -7.290 1.00 94.56 92 GLY A N 1
ATOM 662 C CA . GLY A 1 92 ? 4.097 15.698 -6.825 1.00 94.56 92 GLY A CA 1
ATOM 663 C C . GLY A 1 92 ? 3.476 14.298 -6.888 1.00 94.56 92 GLY A C 1
ATOM 664 O O . GLY A 1 92 ? 2.257 14.183 -6.782 1.00 94.56 92 GLY A O 1
ATOM 665 N N . LYS A 1 93 ? 4.271 13.230 -7.048 1.00 97.12 93 LYS A N 1
ATOM 666 C CA . LYS A 1 93 ? 3.778 11.847 -6.981 1.00 97.12 93 LYS A CA 1
ATOM 667 C C . LYS A 1 93 ? 4.334 11.069 -5.795 1.00 97.12 93 LYS A C 1
ATOM 669 O O . LYS A 1 93 ? 5.463 11.270 -5.352 1.00 97.12 93 LYS A O 1
ATOM 674 N N . VAL A 1 94 ? 3.531 10.132 -5.312 1.00 97.81 94 VAL A N 1
ATOM 675 C CA . VAL A 1 94 ? 3.846 9.192 -4.233 1.00 97.81 94 VAL A CA 1
ATOM 676 C C . VAL A 1 94 ? 3.610 7.756 -4.702 1.00 97.81 94 VAL A C 1
ATOM 678 O O . VAL A 1 94 ? 2.911 7.530 -5.684 1.00 97.81 94 VAL A O 1
ATOM 681 N N . LYS A 1 95 ? 4.206 6.780 -4.011 1.00 98.00 95 LYS A N 1
ATOM 682 C CA . LYS A 1 95 ? 4.083 5.351 -4.340 1.00 98.00 95 LYS A CA 1
ATOM 683 C C . LYS A 1 95 ? 2.982 4.730 -3.488 1.00 98.00 95 LYS A C 1
ATOM 685 O O . LYS A 1 95 ? 3.212 4.494 -2.305 1.00 98.00 95 LYS A O 1
ATOM 690 N N . VAL A 1 96 ? 1.808 4.486 -4.057 1.00 98.06 96 VAL A N 1
ATOM 691 C CA . VAL A 1 96 ? 0.657 3.920 -3.336 1.00 98.06 96 VAL A CA 1
ATOM 692 C C . VAL A 1 96 ? 0.601 2.419 -3.580 1.00 98.06 96 VAL A C 1
ATOM 694 O O . VAL A 1 96 ? 0.345 1.990 -4.699 1.00 98.06 96 VAL A O 1
ATOM 697 N N . ALA A 1 97 ? 0.852 1.624 -2.542 1.00 98.25 97 ALA A N 1
ATOM 698 C CA . ALA A 1 97 ? 0.655 0.183 -2.570 1.00 98.25 97 ALA A CA 1
ATOM 699 C C . ALA A 1 97 ? -0.812 -0.170 -2.329 1.00 98.25 97 ALA A C 1
ATOM 701 O O . ALA A 1 97 ? -1.420 0.294 -1.359 1.00 98.25 97 ALA A O 1
ATOM 702 N N . THR A 1 98 ? -1.350 -1.029 -3.194 1.00 96.31 98 THR A N 1
ATOM 703 C CA . THR A 1 98 ? -2.735 -1.517 -3.118 1.00 96.31 98 THR A CA 1
ATOM 704 C C . THR A 1 98 ? -2.819 -2.968 -2.646 1.00 96.31 98 THR A C 1
ATOM 706 O O . THR A 1 98 ? -3.834 -3.401 -2.102 1.00 96.31 98 THR A O 1
ATOM 709 N N . THR A 1 99 ? -1.735 -3.727 -2.818 1.00 96.75 99 THR A N 1
ATOM 710 C CA . THR A 1 99 ? -1.669 -5.144 -2.459 1.00 96.75 99 THR A CA 1
ATOM 711 C C . THR A 1 99 ? -0.261 -5.557 -2.046 1.00 96.75 99 THR A C 1
ATOM 713 O O . THR A 1 99 ? 0.732 -4.943 -2.444 1.00 96.75 99 THR A O 1
ATOM 716 N N . GLY A 1 100 ? -0.183 -6.627 -1.256 1.00 96.44 100 GLY A N 1
ATOM 717 C CA . GLY A 1 100 ? 1.064 -7.227 -0.797 1.00 96.44 100 GLY A CA 1
ATOM 718 C C . GLY A 1 100 ? 1.429 -6.854 0.635 1.00 96.44 100 GLY A C 1
ATOM 719 O O . GLY A 1 100 ? 0.555 -6.555 1.442 1.00 96.44 100 GLY A O 1
ATOM 720 N N . ARG A 1 101 ? 2.710 -6.952 1.001 1.00 97.25 101 ARG A N 1
ATOM 721 C CA . ARG A 1 101 ? 3.153 -6.789 2.399 1.00 97.25 101 ARG A CA 1
ATOM 722 C C . ARG A 1 101 ? 3.840 -5.451 2.618 1.00 97.25 101 ARG A C 1
ATOM 724 O O . ARG A 1 101 ? 4.933 -5.239 2.102 1.00 97.25 101 ARG A O 1
ATOM 731 N N . VAL A 1 102 ? 3.226 -4.593 3.427 1.00 97.62 102 VAL A N 1
ATOM 732 C CA . VAL A 1 102 ? 3.699 -3.225 3.679 1.00 97.62 102 VAL A CA 1
ATOM 733 C C . VAL A 1 102 ? 3.714 -2.956 5.179 1.00 97.62 102 VAL A C 1
ATOM 735 O O . VAL A 1 102 ? 2.815 -3.393 5.898 1.00 97.62 102 VAL A O 1
ATOM 738 N N . LYS A 1 103 ? 4.744 -2.258 5.667 1.00 98.00 103 LYS A N 1
ATOM 739 C CA . LYS A 1 103 ? 4.736 -1.702 7.025 1.00 98.00 103 LYS A CA 1
ATOM 740 C C . LYS A 1 103 ? 3.882 -0.447 7.040 1.00 98.00 103 LYS A C 1
ATOM 742 O O . LYS A 1 103 ? 4.120 0.456 6.242 1.00 98.00 103 LYS A O 1
ATOM 747 N N . ILE A 1 104 ? 2.892 -0.403 7.921 1.00 98.19 104 ILE A N 1
ATOM 748 C CA . ILE A 1 104 ? 1.939 0.708 7.998 1.00 98.19 104 ILE A CA 1
ATOM 749 C C . ILE A 1 104 ? 1.880 1.238 9.423 1.00 98.19 104 ILE A C 1
ATOM 751 O O . ILE A 1 104 ? 2.112 0.489 10.373 1.00 98.19 104 ILE A O 1
ATOM 755 N N . LYS A 1 105 ? 1.518 2.511 9.569 1.00 98.56 105 LYS A N 1
ATOM 756 C CA . LYS A 1 105 ? 1.288 3.128 10.877 1.00 98.56 105 LYS A CA 1
ATOM 757 C C . LYS A 1 105 ? -0.061 2.695 11.428 1.00 98.56 105 LYS A C 1
ATOM 759 O O . LYS A 1 105 ? -1.074 2.798 10.735 1.00 98.56 105 LYS A O 1
ATOM 764 N N . VAL A 1 106 ? -0.080 2.238 12.673 1.00 98.81 106 VAL A N 1
ATOM 765 C CA . VAL A 1 106 ? -1.268 1.712 13.345 1.00 98.81 106 VAL A CA 1
ATOM 766 C C . VAL A 1 106 ? -1.405 2.309 14.740 1.00 98.81 106 VAL A C 1
ATOM 768 O O . VAL A 1 106 ? -0.432 2.422 15.480 1.00 98.81 106 VAL A O 1
ATOM 771 N N . ASP A 1 107 ? -2.634 2.671 15.092 1.00 98.69 107 ASP A N 1
ATOM 772 C CA . ASP A 1 107 ? -3.049 3.122 16.411 1.00 98.69 107 ASP A CA 1
ATOM 773 C C . ASP A 1 107 ? -3.703 1.972 17.190 1.00 98.69 107 ASP A C 1
ATOM 775 O O . ASP A 1 107 ? -4.786 1.491 16.845 1.00 98.69 107 ASP A O 1
ATOM 779 N N . ALA A 1 108 ? -3.043 1.560 18.268 1.00 98.50 108 ALA A N 1
ATOM 780 C CA . ALA A 1 108 ? -3.506 0.586 19.247 1.00 98.50 108 ALA A CA 1
ATOM 781 C C . ALA A 1 108 ? -3.863 1.222 20.606 1.00 98.50 108 ALA A C 1
ATOM 783 O O . ALA A 1 108 ? -4.000 0.513 21.603 1.00 98.50 108 ALA A O 1
ATOM 784 N N . THR A 1 109 ? -4.037 2.548 20.688 1.00 98.12 109 THR A N 1
ATOM 785 C CA . THR A 1 109 ? -4.409 3.234 21.945 1.00 98.12 109 THR A CA 1
ATOM 786 C C . THR A 1 109 ? -5.787 2.825 22.472 1.00 98.12 109 THR A C 1
ATOM 788 O O . THR A 1 109 ? -5.996 2.802 23.683 1.00 98.12 109 THR A O 1
ATOM 791 N N . LYS A 1 110 ? -6.726 2.475 21.581 1.00 96.44 110 LYS A N 1
ATOM 792 C CA . LYS A 1 110 ? -8.093 2.043 21.939 1.00 96.44 110 LYS A CA 1
ATOM 793 C C . LYS A 1 110 ? -8.220 0.519 22.049 1.00 96.44 110 LYS A C 1
ATOM 795 O O . LYS A 1 110 ? -8.951 0.016 22.902 1.00 96.44 110 LYS A O 1
ATOM 800 N N . LYS A 1 111 ? -7.544 -0.225 21.169 1.00 97.94 111 LYS A N 1
ATOM 801 C CA . LYS A 1 111 ? -7.585 -1.693 21.082 1.00 97.94 111 LYS A CA 1
ATOM 802 C C . LYS A 1 111 ? -6.235 -2.215 20.614 1.00 97.94 111 LYS A C 1
ATOM 804 O O . LYS A 1 111 ? -5.711 -1.726 19.620 1.00 97.94 111 LYS A O 1
ATOM 809 N N . SER A 1 112 ? -5.729 -3.254 21.273 1.00 98.50 112 SER A N 1
ATOM 810 C CA . SER A 1 112 ? -4.551 -3.967 20.785 1.00 98.50 112 SER A CA 1
ATOM 811 C C . SER A 1 112 ? -4.832 -4.649 19.443 1.00 98.50 112 SER A C 1
ATOM 813 O O . SER A 1 112 ? -5.953 -5.095 19.170 1.00 98.50 112 SER A O 1
ATOM 815 N N . VAL A 1 113 ? -3.792 -4.743 18.620 1.00 98.81 113 VAL A N 1
ATOM 816 C CA . VAL A 1 113 ? -3.791 -5.452 17.341 1.00 98.81 113 VAL A CA 1
ATOM 817 C C . VAL A 1 113 ? -3.068 -6.778 17.510 1.00 98.81 113 VAL A C 1
ATOM 819 O O . VAL A 1 113 ? -1.956 -6.839 18.035 1.00 98.81 113 VAL A O 1
ATOM 822 N N . GLN A 1 114 ? -3.709 -7.845 17.061 1.00 98.75 114 GLN A N 1
ATOM 823 C CA . GLN A 1 114 ? -3.172 -9.195 16.991 1.00 98.75 114 GLN A CA 1
ATOM 824 C C . GLN A 1 114 ? -2.965 -9.587 15.529 1.00 98.75 114 GLN A C 1
ATOM 826 O O . GLN A 1 114 ? -3.632 -9.075 14.626 1.00 98.75 114 GLN A O 1
ATOM 831 N N . VAL A 1 115 ? -2.070 -10.544 15.289 1.00 98.81 115 VAL A N 1
ATOM 832 C CA . VAL A 1 115 ? -1.916 -11.142 13.958 1.00 98.81 115 VAL A CA 1
ATOM 833 C C . VAL A 1 115 ? -3.262 -11.706 13.504 1.00 98.81 115 VAL A C 1
ATOM 835 O O . VAL A 1 115 ? -3.917 -12.444 14.236 1.00 98.81 115 VAL A O 1
ATOM 838 N N . GLY A 1 116 ? -3.674 -11.359 12.288 1.00 98.19 116 GLY A N 1
ATOM 839 C CA . GLY A 1 116 ? -4.953 -11.776 11.722 1.00 98.19 116 GLY A CA 1
ATOM 840 C C . GLY A 1 116 ? -6.093 -10.769 11.877 1.00 98.19 116 GLY A C 1
ATOM 841 O O . GLY A 1 116 ? -7.099 -10.921 11.173 1.00 98.19 116 GLY A O 1
ATOM 842 N N . ASP A 1 117 ? -5.936 -9.738 12.711 1.00 98.50 117 ASP A N 1
ATOM 843 C CA . ASP A 1 117 ? -6.919 -8.661 12.833 1.00 98.50 117 ASP A CA 1
ATOM 844 C C . ASP A 1 117 ? -7.046 -7.880 11.522 1.00 98.50 117 ASP A C 1
ATOM 846 O O . ASP A 1 117 ? -6.062 -7.620 10.826 1.00 98.50 117 ASP A O 1
ATOM 850 N N . LEU A 1 118 ? -8.279 -7.503 11.189 1.00 98.38 118 LEU A N 1
ATOM 851 C CA . LEU A 1 118 ? -8.562 -6.616 10.067 1.00 98.38 118 LEU A CA 1
ATOM 852 C C . LEU A 1 118 ? -8.314 -5.166 10.472 1.00 98.38 118 LEU A C 1
ATOM 854 O O . LEU A 1 118 ? -8.649 -4.771 11.590 1.00 98.38 118 LEU A O 1
ATOM 8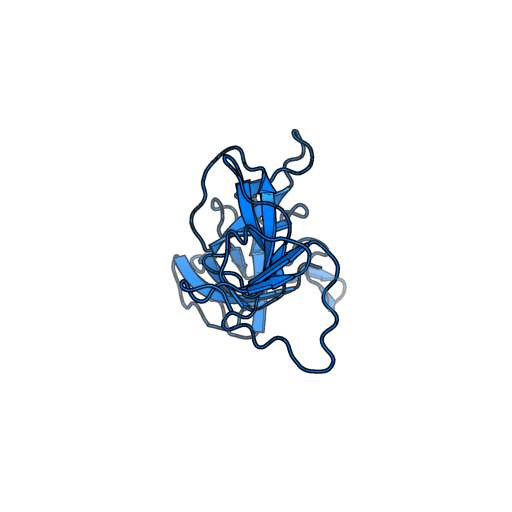58 N N . LEU A 1 119 ? -7.755 -4.377 9.559 1.00 98.62 119 LEU A N 1
ATOM 859 C CA . LEU A 1 119 ? -7.417 -2.974 9.783 1.00 98.62 119 LEU A CA 1
ATOM 860 C C . LEU A 1 119 ? -8.219 -2.053 8.862 1.00 98.62 119 LEU A C 1
ATOM 862 O O . LEU A 1 119 ? -8.501 -2.392 7.713 1.00 98.62 119 LEU A O 1
ATOM 866 N N . VAL A 1 120 ? -8.554 -0.878 9.385 1.00 98.69 120 VAL A N 1
ATOM 867 C CA . VAL A 1 120 ? -9.288 0.212 8.717 1.00 98.69 120 VAL A CA 1
ATOM 868 C C . VAL A 1 120 ? -8.572 1.535 8.984 1.00 98.69 120 VAL A C 1
ATOM 870 O O . VAL A 1 120 ? -7.687 1.590 9.837 1.00 98.69 120 VAL A O 1
ATOM 873 N N . THR A 1 121 ? -8.941 2.616 8.298 1.00 98.75 121 THR A N 1
ATOM 874 C CA . THR A 1 121 ? -8.452 3.962 8.646 1.00 98.75 121 THR A CA 1
ATOM 875 C C . THR A 1 121 ? -8.878 4.343 10.068 1.00 98.75 121 THR A C 1
ATOM 877 O O . THR A 1 121 ? -9.919 3.878 10.547 1.00 98.75 121 THR A O 1
ATOM 880 N N . SER A 1 122 ? -8.098 5.194 10.739 1.00 98.62 122 SER A N 1
ATOM 881 C CA . SER A 1 122 ? -8.435 5.780 12.041 1.00 98.62 122 SER A CA 1
ATOM 882 C C . SER A 1 122 ? -8.806 7.264 11.927 1.00 98.62 122 SER A C 1
ATOM 884 O O . SER A 1 122 ? -8.839 7.844 10.840 1.00 98.62 122 SER A O 1
ATOM 886 N N . ASP A 1 123 ? -9.102 7.881 13.067 1.00 97.81 123 ASP A N 1
ATOM 887 C CA . ASP A 1 123 ? -9.305 9.318 13.247 1.00 97.81 123 ASP A CA 1
ATOM 888 C C . ASP A 1 123 ? -7.988 10.116 13.296 1.00 97.81 123 ASP A C 1
ATOM 890 O O . ASP A 1 123 ? -8.014 11.342 13.391 1.00 97.81 123 ASP A O 1
ATOM 894 N N . LYS A 1 124 ? -6.833 9.444 13.202 1.00 98.38 124 LYS A N 1
ATOM 895 C CA . LYS A 1 124 ? -5.506 10.065 13.149 1.00 98.38 124 LYS A CA 1
ATOM 896 C C . LYS A 1 124 ? -4.970 10.077 11.722 1.00 98.38 124 LYS A C 1
ATOM 898 O O . LYS A 1 124 ? -5.111 9.108 10.975 1.00 98.38 124 LYS A O 1
ATOM 903 N N . GLU A 1 125 ? -4.329 11.185 11.353 1.00 98.38 125 GLU A N 1
ATOM 904 C CA . GLU A 1 125 ? -3.875 11.417 9.984 1.00 98.38 125 GLU A CA 1
ATOM 905 C C . GLU A 1 125 ? -2.915 10.321 9.495 1.00 98.38 125 GLU A C 1
ATOM 907 O O . GLU A 1 125 ? -1.818 10.147 10.020 1.00 98.38 125 GLU A O 1
ATOM 912 N N . GLY A 1 126 ? -3.310 9.604 8.446 1.00 98.56 126 GLY A N 1
ATOM 913 C CA . GLY A 1 126 ? -2.499 8.587 7.793 1.00 98.56 126 GLY A CA 1
ATOM 914 C C . GLY A 1 126 ? -2.269 7.316 8.606 1.00 98.56 126 GLY A C 1
ATOM 915 O O . GLY A 1 126 ? -1.357 6.563 8.268 1.00 98.56 126 GLY A O 1
ATOM 916 N N . ILE A 1 127 ? -3.041 7.082 9.668 1.00 98.81 127 ILE A N 1
ATOM 917 C CA . ILE A 1 127 ? -2.856 5.953 10.582 1.00 98.81 127 ILE A CA 1
ATOM 918 C C . ILE A 1 127 ? -4.048 4.994 10.471 1.00 98.81 127 ILE A C 1
ATOM 920 O O . ILE A 1 127 ? -5.203 5.406 10.368 1.00 98.81 127 ILE A O 1
ATOM 924 N N . ALA A 1 128 ? -3.771 3.692 10.492 1.00 98.75 128 ALA A N 1
ATOM 925 C CA . ALA A 1 128 ? -4.786 2.648 10.573 1.00 98.75 128 ALA A CA 1
ATOM 926 C C . ALA A 1 128 ? -5.145 2.315 12.028 1.00 98.75 128 ALA A C 1
ATOM 928 O O . ALA A 1 128 ? -4.425 2.645 12.961 1.00 98.75 128 ALA A O 1
ATOM 929 N N . MET A 1 129 ? -6.242 1.603 12.238 1.00 98.81 129 MET A N 1
ATOM 930 C CA . MET A 1 129 ? -6.614 1.023 13.528 1.00 98.81 129 MET A CA 1
ATOM 931 C C . MET A 1 129 ? -7.270 -0.342 13.322 1.00 98.81 129 MET A C 1
ATOM 933 O O . MET A 1 129 ? -7.653 -0.701 12.203 1.00 98.81 129 MET A O 1
ATOM 937 N N . LYS A 1 130 ? -7.438 -1.099 14.409 1.00 98.62 130 LYS A N 1
ATOM 938 C CA . LYS A 1 130 ? -8.211 -2.344 14.387 1.00 98.62 130 LYS A CA 1
ATOM 939 C C . LYS A 1 130 ? -9.652 -2.087 13.945 1.00 98.62 130 LYS A C 1
ATOM 941 O O . LYS A 1 130 ? -10.332 -1.214 14.478 1.00 98.62 130 LYS A O 1
ATOM 946 N N . SER A 1 131 ? -10.133 -2.894 13.006 1.00 98.12 131 SER A N 1
ATOM 947 C CA . SER A 1 131 ? -11.544 -2.949 12.657 1.00 98.12 131 SER A CA 1
ATOM 948 C C . SER A 1 131 ? -12.318 -3.725 13.712 1.00 98.12 131 SER A C 1
ATOM 950 O O . SER A 1 131 ? -11.979 -4.858 14.050 1.00 98.12 131 SER A O 1
ATOM 952 N N . GLU A 1 132 ? -13.431 -3.154 14.144 1.00 97.19 132 GLU A N 1
ATOM 953 C CA . GLU A 1 132 ? -14.407 -3.804 15.009 1.00 97.19 132 GLU A CA 1
ATOM 954 C C . GLU A 1 132 ? -15.641 -4.184 14.179 1.00 97.19 132 GLU A C 1
ATOM 956 O O . GLU A 1 132 ? -16.167 -3.328 13.448 1.00 97.19 132 GLU A O 1
ATOM 961 N N . PRO A 1 133 ? -16.083 -5.453 14.242 1.00 96.25 133 PRO A N 1
ATOM 962 C CA . PRO A 1 133 ? -17.270 -5.891 13.531 1.00 96.25 133 PRO A CA 1
ATOM 963 C C . PRO A 1 133 ? -18.532 -5.277 14.148 1.00 96.25 133 PRO A C 1
ATOM 965 O O . PRO A 1 133 ? -18.610 -5.031 15.351 1.00 96.25 133 PRO A O 1
ATOM 968 N N . LEU A 1 134 ? -19.531 -5.052 13.305 1.00 95.56 134 LEU A N 1
ATOM 969 C CA . LEU A 1 134 ? -20.906 -4.782 13.700 1.00 95.56 134 LEU A CA 1
ATOM 970 C C . LEU A 1 134 ? -21.639 -6.113 13.862 1.00 95.56 134 LEU A C 1
ATOM 972 O O . LEU A 1 134 ? -21.413 -7.029 13.077 1.00 95.56 134 LEU A O 1
ATOM 976 N N . ASP A 1 135 ? -22.524 -6.217 14.848 1.00 96.12 135 ASP A N 1
ATOM 977 C CA . ASP A 1 135 ? -23.419 -7.368 14.962 1.00 96.12 135 ASP A CA 1
ATOM 978 C C . ASP A 1 135 ? -24.680 -7.131 14.123 1.00 96.12 135 ASP A C 1
ATOM 980 O O . ASP A 1 135 ? -25.420 -6.172 14.357 1.00 96.12 135 ASP A O 1
ATOM 984 N N . LEU A 1 136 ? -24.914 -7.992 13.133 1.00 94.44 136 LEU A N 1
ATOM 985 C CA . LEU A 1 136 ? -26.117 -7.981 12.312 1.00 94.44 136 LEU A CA 1
ATOM 986 C C . LEU A 1 136 ? -26.874 -9.296 12.510 1.00 94.44 136 LEU A C 1
ATOM 988 O O . LEU A 1 136 ? -26.702 -10.254 11.760 1.00 94.44 136 LEU A O 1
ATOM 992 N N . GLY A 1 137 ? -27.708 -9.341 13.550 1.00 93.75 137 GLY A N 1
ATOM 993 C CA . GLY A 1 137 ? -28.542 -10.509 13.848 1.00 93.75 137 GLY A CA 1
ATOM 994 C C . GLY A 1 137 ? -27.752 -11.731 14.329 1.00 93.75 137 GLY A C 1
ATOM 995 O O . GLY A 1 137 ? -28.092 -12.851 13.958 1.00 93.75 137 GLY A O 1
ATOM 996 N N . GLY A 1 138 ? -26.698 -11.530 15.126 1.00 94.56 138 GLY A N 1
ATOM 997 C CA . GLY A 1 138 ? -25.819 -12.588 15.633 1.00 94.56 138 GLY A CA 1
ATOM 998 C C . GLY A 1 138 ? -24.650 -12.922 14.704 1.00 94.56 138 GLY A C 1
ATOM 999 O O . GLY A 1 138 ? -23.869 -13.827 15.002 1.00 94.56 138 GLY A O 1
ATOM 1000 N N . VAL A 1 139 ? -24.523 -12.217 13.577 1.00 95.88 139 VAL A N 1
ATOM 1001 C CA . VAL A 1 139 ? -23.442 -12.394 12.606 1.00 95.88 139 VAL A CA 1
ATOM 1002 C C . VAL A 1 139 ? -22.514 -11.177 12.662 1.00 95.88 139 VAL A C 1
ATOM 1004 O O . VAL A 1 139 ? -22.948 -10.071 12.329 1.00 95.88 139 VAL A O 1
ATOM 1007 N N . PRO A 1 140 ? -21.233 -11.345 13.043 1.00 95.56 140 PRO A N 1
ATOM 1008 C CA . PRO A 1 140 ? -20.272 -10.252 13.025 1.00 95.56 140 PRO A CA 1
ATOM 1009 C C . PRO A 1 140 ? -19.891 -9.897 11.583 1.00 95.56 140 PRO A C 1
ATOM 1011 O O . PRO A 1 140 ? -19.390 -10.740 10.836 1.00 95.56 140 PRO A O 1
ATOM 1014 N N . ILE A 1 141 ? -20.084 -8.635 11.201 1.00 95.62 141 ILE A N 1
ATOM 1015 C CA . ILE A 1 141 ? -19.758 -8.113 9.871 1.00 95.62 141 ILE A CA 1
ATOM 1016 C C . ILE A 1 141 ? -18.803 -6.922 9.955 1.00 95.62 141 ILE A C 1
ATOM 1018 O O . ILE A 1 141 ? -18.981 -6.001 10.749 1.00 95.62 141 ILE A O 1
ATOM 1022 N N . HIS A 1 142 ? -17.784 -6.910 9.104 1.00 95.94 142 HIS A N 1
ATOM 1023 C CA . HIS A 1 142 ? -16.934 -5.735 8.915 1.00 95.94 142 HIS A CA 1
ATOM 1024 C C . HIS A 1 142 ? -17.535 -4.828 7.837 1.00 95.94 142 HIS A C 1
ATOM 1026 O O . HIS A 1 142 ? -18.202 -5.309 6.924 1.00 95.94 142 HIS A O 1
ATOM 1032 N N . ARG A 1 143 ? -17.317 -3.512 7.949 1.00 95.12 143 ARG A N 1
ATOM 1033 C CA . ARG A 1 143 ? -17.881 -2.517 7.022 1.00 95.12 143 ARG A CA 1
ATOM 1034 C C . ARG A 1 143 ? -17.232 -2.671 5.631 1.00 95.12 143 ARG A C 1
ATOM 1036 O O . ARG A 1 143 ? -16.021 -2.443 5.531 1.00 95.12 143 ARG A O 1
ATOM 1043 N N . PRO A 1 144 ? -17.987 -3.032 4.576 1.00 93.94 144 PRO A N 1
ATOM 1044 C CA . PRO A 1 144 ? -17.435 -3.163 3.225 1.00 93.94 144 PRO A CA 1
ATOM 1045 C C . PRO A 1 144 ? -16.829 -1.849 2.716 1.00 93.94 144 PRO A C 1
ATOM 1047 O O . PRO A 1 144 ? -17.301 -0.773 3.086 1.00 93.94 144 PRO A O 1
ATOM 1050 N N . GLY A 1 145 ? -15.784 -1.932 1.889 1.00 95.38 145 GLY A N 1
ATOM 1051 C CA . GLY A 1 145 ? -15.100 -0.771 1.310 1.00 95.38 145 GLY A CA 1
ATOM 1052 C C . GLY A 1 145 ? -14.179 -0.010 2.267 1.00 95.38 145 GLY A C 1
ATOM 1053 O O . GLY A 1 145 ? -13.600 0.991 1.871 1.00 95.38 145 GLY A O 1
ATOM 1054 N N . THR A 1 146 ? -14.054 -0.428 3.533 1.00 97.00 146 THR A N 1
ATOM 1055 C CA . THR A 1 146 ? -13.232 0.286 4.539 1.00 97.00 146 THR A CA 1
ATOM 1056 C C . THR A 1 146 ? -11.925 -0.424 4.882 1.00 97.00 146 THR A C 1
ATOM 1058 O O . THR A 1 146 ? -11.063 0.147 5.553 1.00 97.00 146 THR A O 1
ATOM 1061 N N . LEU A 1 147 ? -11.793 -1.687 4.471 1.00 97.75 147 LEU A N 1
ATOM 1062 C CA . LEU A 1 147 ? -10.705 -2.560 4.884 1.00 97.75 147 LEU A CA 1
ATOM 1063 C C . LEU A 1 147 ? -9.420 -2.225 4.127 1.00 97.75 147 LEU A C 1
ATOM 1065 O O . LEU A 1 147 ? -9.382 -2.216 2.903 1.00 97.75 147 LEU A O 1
ATOM 1069 N N . ILE A 1 148 ? -8.345 -2.020 4.883 1.00 98.00 148 ILE A N 1
ATOM 1070 C CA . ILE A 1 148 ? -6.984 -1.866 4.355 1.00 98.00 148 ILE A CA 1
ATOM 1071 C C . ILE A 1 148 ? -6.369 -3.244 4.095 1.00 98.00 148 ILE A C 1
ATOM 1073 O O . ILE A 1 148 ? -5.703 -3.481 3.086 1.00 98.00 148 ILE A O 1
ATOM 1077 N N . GLY A 1 149 ? -6.557 -4.159 5.046 1.00 97.69 149 GLY A N 1
ATOM 1078 C CA . GLY A 1 149 ? -5.897 -5.454 5.032 1.00 97.69 149 GLY A CA 1
ATOM 1079 C C . GLY A 1 149 ? -5.890 -6.138 6.391 1.00 97.69 149 GLY A C 1
ATOM 1080 O O . GLY A 1 149 ? -6.692 -5.825 7.275 1.00 97.69 149 GLY A O 1
ATOM 1081 N N . LYS A 1 150 ? -4.964 -7.085 6.548 1.00 98.06 150 LYS A N 1
ATOM 1082 C CA . LYS A 1 150 ? -4.838 -7.955 7.720 1.00 98.06 150 LYS A CA 1
ATOM 1083 C C . LYS A 1 150 ? -3.466 -7.809 8.373 1.00 98.06 150 LYS A C 1
ATOM 1085 O O . LYS A 1 150 ? -2.445 -7.916 7.695 1.00 98.06 150 LYS A O 1
ATOM 1090 N N . ALA A 1 151 ? -3.437 -7.607 9.685 1.00 98.69 151 ALA A N 1
ATOM 1091 C CA . ALA A 1 151 ? -2.198 -7.505 10.448 1.00 98.69 151 ALA A CA 1
ATOM 1092 C C . ALA A 1 151 ? -1.373 -8.801 10.353 1.00 98.69 151 ALA A C 1
ATOM 1094 O O . ALA A 1 151 ? -1.895 -9.899 10.569 1.00 98.69 151 ALA A O 1
ATOM 1095 N N . LEU A 1 152 ? -0.083 -8.669 10.038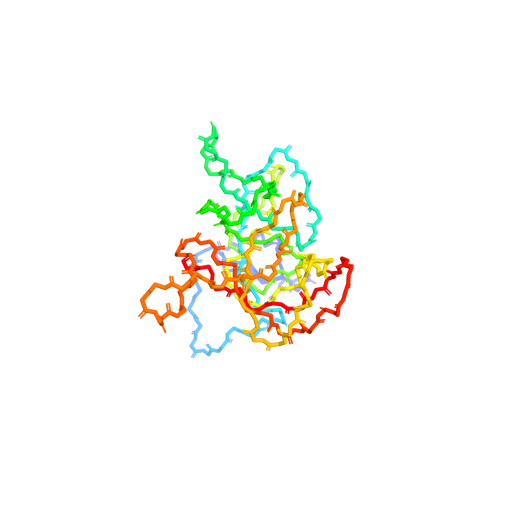 1.00 98.62 152 LEU A N 1
ATOM 1096 C CA . LEU A 1 152 ? 0.904 -9.756 10.060 1.00 98.62 152 LEU A CA 1
ATOM 1097 C C . LEU A 1 152 ? 1.815 -9.688 11.291 1.00 98.62 152 LEU A C 1
ATOM 1099 O O . LEU A 1 152 ? 2.470 -10.674 11.616 1.00 98.62 152 LEU A O 1
ATOM 1103 N N . GLU A 1 153 ? 1.825 -8.553 11.984 1.00 98.75 153 GLU A N 1
ATOM 1104 C CA . GLU A 1 153 ? 2.527 -8.326 13.245 1.00 98.75 153 GLU A CA 1
ATOM 1105 C C . GLU A 1 153 ? 1.555 -7.738 14.286 1.00 98.75 153 GLU A C 1
ATOM 1107 O O . GLU A 1 153 ? 0.599 -7.052 13.915 1.00 98.75 153 GLU A O 1
ATOM 1112 N N . PRO A 1 154 ? 1.746 -8.017 15.586 1.00 98.69 154 PRO A N 1
ATOM 1113 C CA . PRO A 1 154 ? 0.911 -7.457 16.642 1.00 98.69 154 PRO A CA 1
ATOM 1114 C C . PRO A 1 154 ? 1.364 -6.048 17.058 1.00 98.69 154 PRO A C 1
ATOM 1116 O O . PRO A 1 154 ? 2.540 -5.705 16.955 1.00 98.69 154 PRO A O 1
ATOM 1119 N N . LEU A 1 155 ? 0.448 -5.270 17.641 1.00 98.75 155 LEU A N 1
ATOM 1120 C CA . LEU A 1 155 ? 0.744 -4.018 18.348 1.00 98.75 155 LEU A CA 1
ATOM 1121 C C . LEU A 1 155 ? -0.061 -3.973 19.650 1.00 98.75 155 LEU A C 1
ATOM 1123 O O . LEU A 1 155 ? -1.291 -3.947 19.630 1.00 98.75 155 LEU A O 1
ATOM 1127 N N . LYS A 1 156 ? 0.625 -4.005 20.797 1.00 98.38 156 LYS A N 1
ATOM 1128 C CA . LYS A 1 156 ? -0.034 -4.146 22.104 1.00 98.38 156 LYS A CA 1
ATOM 1129 C C . LYS A 1 156 ? -0.773 -2.876 22.533 1.00 98.38 156 LYS A C 1
ATOM 1131 O O . LYS A 1 156 ? -1.890 -2.979 23.029 1.00 98.38 156 LYS A O 1
ATOM 1136 N N . GLU A 1 157 ? -0.144 -1.719 22.371 1.00 98.25 157 GLU A N 1
ATOM 1137 C CA . GLU A 1 157 ? -0.641 -0.415 22.815 1.00 98.25 157 GLU A CA 1
ATOM 1138 C C . GLU A 1 157 ? 0.081 0.714 22.067 1.00 98.25 157 GLU A C 1
ATOM 1140 O O . GLU A 1 157 ? 1.122 0.481 21.450 1.00 98.25 157 GLU A O 1
ATOM 1145 N N . GLY A 1 158 ? -0.454 1.935 22.151 1.00 98.25 158 GLY A N 1
ATOM 1146 C CA . GLY A 1 158 ? 0.167 3.125 21.564 1.00 98.25 158 GLY A CA 1
ATOM 1147 C C . GLY A 1 158 ? 0.086 3.174 20.038 1.00 98.25 158 GLY A C 1
ATOM 1148 O O . GLY A 1 158 ? -0.753 2.519 19.430 1.00 98.25 158 GLY A O 1
ATOM 1149 N N . GLU A 1 159 ? 0.949 3.975 19.424 1.00 98.44 159 GLU A N 1
ATOM 1150 C CA . GLU A 1 159 ? 1.106 4.052 17.970 1.00 98.44 159 GLU A CA 1
ATOM 1151 C C . GLU A 1 159 ? 2.415 3.382 17.557 1.00 98.44 159 GLU A C 1
ATOM 1153 O O . GLU A 1 159 ? 3.430 3.506 18.244 1.00 98.44 159 GLU A O 1
ATOM 1158 N N . GLY A 1 160 ? 2.408 2.683 16.427 1.00 98.06 160 GLY A N 1
ATOM 1159 C CA . GLY A 1 160 ? 3.599 2.014 15.920 1.00 98.06 160 GLY A CA 1
ATOM 1160 C C . GLY A 1 160 ? 3.453 1.570 14.475 1.00 98.06 160 GLY A C 1
ATOM 1161 O O . GLY A 1 160 ? 2.372 1.637 13.892 1.00 98.06 160 GLY A O 1
ATOM 1162 N N . GLU A 1 161 ? 4.555 1.110 13.894 1.00 98.38 161 GLU A N 1
ATOM 1163 C CA . GLU A 1 161 ? 4.553 0.506 12.566 1.00 98.38 161 GLU A CA 1
ATOM 1164 C C . GLU A 1 161 ? 4.530 -1.014 12.678 1.00 98.38 161 GLU A C 1
ATOM 1166 O O . GLU A 1 161 ? 5.358 -1.599 13.376 1.00 98.38 161 GLU A O 1
ATOM 1171 N N . ILE A 1 162 ? 3.600 -1.645 11.965 1.00 98.62 162 ILE A N 1
ATOM 1172 C CA . ILE A 1 162 ? 3.496 -3.104 11.879 1.00 98.62 162 ILE A CA 1
ATOM 1173 C C . ILE A 1 162 ? 3.379 -3.551 10.429 1.00 98.62 162 ILE A C 1
ATOM 1175 O O . ILE A 1 162 ? 2.856 -2.830 9.577 1.00 98.62 162 ILE A O 1
ATOM 1179 N N . LEU A 1 163 ? 3.850 -4.760 10.143 1.00 98.44 163 LEU A N 1
ATOM 1180 C CA . LEU A 1 163 ? 3.660 -5.403 8.853 1.00 98.44 163 LEU A CA 1
ATOM 1181 C C . LEU A 1 163 ? 2.192 -5.807 8.658 1.00 98.44 163 LEU A C 1
ATOM 1183 O O . LEU A 1 163 ? 1.576 -6.437 9.521 1.00 98.44 163 LEU A O 1
ATOM 1187 N N . VAL A 1 164 ? 1.646 -5.490 7.486 1.00 98.44 164 VAL A N 1
ATOM 1188 C CA . VAL A 1 164 ? 0.255 -5.759 7.107 1.00 98.44 164 VAL A CA 1
ATOM 1189 C C . VAL A 1 164 ? 0.216 -6.383 5.720 1.00 98.44 164 VAL A C 1
ATOM 1191 O O . VAL A 1 164 ? 0.948 -5.975 4.819 1.00 98.44 164 VAL A O 1
ATOM 1194 N N . LEU A 1 165 ? -0.648 -7.382 5.550 1.00 98.25 165 LEU A N 1
ATOM 1195 C CA . LEU A 1 165 ? -1.050 -7.883 4.243 1.00 98.25 165 LEU A CA 1
ATOM 1196 C C . LEU A 1 165 ? -2.159 -6.975 3.710 1.00 98.25 165 LEU A C 1
ATOM 1198 O O . LEU A 1 165 ? -3.292 -7.059 4.184 1.00 98.25 165 LEU A O 1
ATOM 1202 N N . LEU A 1 166 ? -1.826 -6.106 2.760 1.00 97.94 166 LEU A N 1
ATOM 1203 C CA . LEU A 1 166 ? -2.778 -5.254 2.063 1.00 97.94 166 LEU A CA 1
ATOM 1204 C C . LEU A 1 166 ? -3.674 -6.099 1.161 1.00 97.94 166 LEU A C 1
ATOM 1206 O O . LEU A 1 166 ? -3.203 -6.944 0.395 1.00 97.94 166 LEU A O 1
ATOM 1210 N N . SER A 1 167 ? -4.970 -5.849 1.270 1.00 90.25 167 SER A N 1
ATOM 1211 C CA . SER A 1 167 ? -6.010 -6.494 0.479 1.00 90.25 167 SER A CA 1
ATOM 1212 C C . SER A 1 167 ? -7.214 -5.560 0.440 1.00 90.25 167 SER A C 1
ATOM 1214 O O . SER A 1 167 ? -8.236 -5.854 1.061 1.00 90.25 167 SER A O 1
ATOM 1216 N N . LEU A 1 168 ? -7.058 -4.394 -0.192 1.00 82.44 168 LEU A N 1
ATOM 1217 C CA . LEU A 1 168 ? -8.155 -3.433 -0.330 1.00 82.44 168 LEU A CA 1
ATOM 1218 C C . LEU A 1 168 ? -9.346 -4.139 -0.999 1.00 82.44 168 LEU A C 1
ATOM 1220 O O . LEU A 1 168 ? -9.177 -4.771 -2.045 1.00 82.44 168 LEU A O 1
ATOM 1224 N N . GLN A 1 169 ? -10.509 -4.090 -0.346 1.00 63.19 169 GLN A N 1
ATOM 1225 C CA . GLN A 1 169 ? -11.751 -4.775 -0.730 1.00 63.19 169 GLN A CA 1
ATOM 1226 C C . GLN A 1 169 ? -12.939 -3.826 -0.653 1.00 63.19 169 GLN A C 1
ATOM 1228 O O . GLN A 1 169 ? -13.069 -3.131 0.385 1.00 63.19 169 GLN A O 1
#

Sequence (169 aa):
MKQNGNVGIGTSSPSTKLHVVGDVTVTGNIAAKYQDVAEWVTSPKSMPAGTVVILDVEHSNQVLPSVRSYDTRVAGVISETPGLLLGEGGEGKVKVATTGRVKIKVDATKKSVQVGDLLVTSDKEGIAMKSEPLDLGGVPIHRPGTLIGKALEPLKEGEGEILVLLSLQ

Foldseek 3Di:
DDPVQADEDPDPDDPDNDHYPDDDDDPDDDDFPAWFEWEKFAEPDDDDFQFWWFDDPVDPRYIFGDQAWLDLRTDATFAPDHSHYDDDDDPRITIGTQFTKGWHKEACAPHKADFFFWWFCHNHTRYIYGFFFDDDPNDTHTDASGTQFTFRHIGGHGMDIGMGGGDGD

Radius of gyration: 18.83 Å; chains: 1; bounding box: 60×36×52 Å